Protein AF-A0A1J3JT01-F1 (afdb_monomer_lite)

Sequence (92 aa):
TSYPIDLNLFFSLKSLFFLDLSGNKISTASLSSDSYIPLTVELLFLKQCGIKEFPNILKSLQNLYAIDMSINEITGKIPEWLWSLPRLNSVV

InterPro domains:
  IPR001611 Leucine-rich repeat [PF00560] (15-30)
  IPR001611 Leucine-rich repeat [PF00560] (63-85)
  IPR032675 Leucine-rich repeat domain superfamily [G3DSA:3.80.10.10] (2-92)
  IPR046956 Receptor-like protein 23-like [PTHR48061] (8-85)

Structure (mmCIF, N/CA/C/O backbone):
data_AF-A0A1J3JT01-F1
#
_entry.id   AF-A0A1J3JT01-F1
#
loop_
_atom_site.group_PDB
_atom_site.id
_atom_site.type_symbol
_atom_site.label_atom_id
_atom_site.label_alt_id
_atom_site.label_comp_id
_atom_site.label_asym_id
_atom_site.label_entity_id
_atom_site.label_seq_id
_atom_site.pdbx_PDB_ins_code
_atom_site.Cartn_x
_atom_site.Cartn_y
_atom_site.Cartn_z
_atom_site.occupancy
_atom_site.B_iso_or_equiv
_atom_site.auth_seq_id
_atom_site.auth_comp_id
_atom_site.auth_asym_id
_atom_site.auth_atom_id
_atom_site.pdbx_PDB_model_num
ATOM 1 N N . THR A 1 1 ? -10.369 20.871 7.981 1.00 48.69 1 THR A N 1
ATOM 2 C CA . THR A 1 1 ? -9.072 20.357 8.469 1.00 48.69 1 THR A CA 1
ATOM 3 C C . THR A 1 1 ? -9.288 18.955 9.012 1.00 48.69 1 THR A C 1
ATOM 5 O O . THR A 1 1 ? -9.588 18.800 10.185 1.00 48.69 1 THR A O 1
ATOM 8 N N . SER A 1 2 ? -9.249 17.931 8.156 1.00 70.75 2 SER A N 1
ATOM 9 C CA . SER A 1 2 ? -9.334 16.537 8.610 1.00 70.75 2 SER A CA 1
ATOM 10 C C . SER A 1 2 ? -7.949 16.035 9.017 1.00 70.75 2 SER A C 1
ATOM 12 O O . SER A 1 2 ? -6.950 16.349 8.361 1.00 70.75 2 SER A O 1
ATOM 14 N N . TYR A 1 3 ? -7.891 15.300 10.127 1.00 86.62 3 TYR A N 1
ATOM 15 C CA . TYR A 1 3 ? -6.688 14.593 10.556 1.00 86.62 3 TYR A CA 1
ATOM 16 C C . TYR A 1 3 ? -6.340 13.494 9.539 1.00 86.62 3 TYR A C 1
ATOM 18 O O . TYR A 1 3 ? -7.263 12.881 8.996 1.00 86.62 3 TYR A O 1
ATOM 26 N N . PRO A 1 4 ? -5.047 13.240 9.259 1.00 93.12 4 PRO A N 1
ATOM 27 C CA . PRO A 1 4 ? -4.649 12.122 8.414 1.00 93.12 4 PRO A CA 1
ATOM 28 C C . PRO A 1 4 ? -5.119 10.784 8.997 1.00 93.12 4 PRO A C 1
ATOM 30 O O . PRO A 1 4 ? -4.989 10.553 10.198 1.00 93.12 4 PRO A O 1
ATOM 33 N N . ILE A 1 5 ? -5.645 9.907 8.146 1.00 93.69 5 ILE A N 1
ATOM 34 C CA . ILE A 1 5 ? -6.096 8.565 8.518 1.00 93.69 5 ILE A CA 1
ATOM 35 C C . ILE A 1 5 ? -4.879 7.661 8.714 1.00 93.69 5 ILE A C 1
ATOM 37 O O . ILE A 1 5 ? -4.010 7.592 7.841 1.00 93.69 5 ILE A O 1
ATOM 41 N N . ASP A 1 6 ? -4.840 6.949 9.840 1.00 93.38 6 ASP A N 1
ATOM 42 C CA . ASP A 1 6 ? -3.899 5.853 10.064 1.00 93.38 6 ASP A CA 1
ATOM 43 C C . ASP A 1 6 ? -4.516 4.526 9.593 1.00 93.38 6 ASP A C 1
ATOM 45 O O . ASP A 1 6 ? -5.574 4.123 10.078 1.00 93.38 6 ASP A O 1
ATOM 49 N N . LEU A 1 7 ? -3.862 3.828 8.660 1.00 92.44 7 LEU A N 1
ATOM 50 C CA . LEU A 1 7 ? -4.338 2.533 8.156 1.00 92.44 7 LEU A CA 1
ATOM 51 C C . LEU A 1 7 ? -4.387 1.441 9.237 1.00 92.44 7 LEU A C 1
ATOM 53 O O . LEU A 1 7 ? -5.194 0.515 9.119 1.00 92.44 7 LEU A O 1
ATOM 57 N N . ASN A 1 8 ? -3.623 1.585 10.328 1.00 92.06 8 ASN A N 1
ATOM 58 C CA . ASN A 1 8 ? -3.662 0.652 11.459 1.00 92.06 8 ASN A CA 1
ATOM 59 C C . ASN A 1 8 ? -5.062 0.552 12.093 1.00 92.06 8 ASN A C 1
ATOM 61 O O . ASN A 1 8 ? -5.391 -0.472 12.696 1.00 92.06 8 ASN A O 1
ATOM 65 N N . LEU A 1 9 ? -5.911 1.575 11.922 1.00 93.31 9 LEU A N 1
ATOM 66 C CA . LEU A 1 9 ? -7.306 1.573 12.380 1.00 93.31 9 LEU A CA 1
ATOM 67 C C . LEU A 1 9 ? -8.111 0.397 11.815 1.00 93.31 9 LEU A C 1
ATOM 69 O O . LEU A 1 9 ? -9.058 -0.068 12.447 1.00 93.31 9 LEU A O 1
ATOM 73 N N . PHE A 1 10 ? -7.729 -0.105 10.641 1.00 93.50 10 PHE A N 1
ATOM 74 C CA . PHE A 1 10 ? -8.434 -1.187 9.967 1.00 93.50 10 PHE A CA 1
ATOM 75 C C . PHE A 1 10 ? -7.890 -2.575 10.321 1.00 93.50 10 PHE A C 1
ATOM 77 O O . PHE A 1 10 ? -8.502 -3.569 9.945 1.00 93.50 10 PHE A O 1
ATOM 84 N N . PHE A 1 11 ? -6.784 -2.691 11.066 1.00 90.31 11 PHE A N 1
ATOM 85 C CA . PHE A 1 11 ? -6.083 -3.963 11.303 1.00 90.31 11 PHE A CA 1
ATOM 86 C C . PHE A 1 11 ? -6.952 -5.074 11.927 1.00 90.31 11 PHE A C 1
ATOM 88 O O . PHE A 1 11 ? -6.738 -6.271 11.681 1.00 90.31 11 PHE A O 1
ATOM 95 N N . SER A 1 12 ? -7.934 -4.707 12.752 1.00 94.31 12 SER A N 1
ATOM 96 C CA . SER A 1 12 ? -8.846 -5.657 13.399 1.00 94.31 12 SER A CA 1
ATOM 97 C C . SER A 1 12 ? -9.919 -6.209 12.453 1.00 94.31 12 SER A C 1
ATOM 99 O O . SER A 1 12 ? -10.516 -7.241 12.757 1.00 94.31 12 SER A O 1
ATOM 101 N N . LEU A 1 13 ? -10.136 -5.584 11.290 1.00 95.69 13 LEU A N 1
ATOM 102 C CA . LEU A 1 13 ? -11.169 -5.958 10.326 1.00 95.69 13 LEU A CA 1
ATOM 103 C C . LEU A 1 13 ? -10.715 -7.152 9.477 1.00 95.69 13 LEU A C 1
ATOM 105 O O . LEU A 1 13 ? -10.317 -7.018 8.324 1.00 95.69 13 LEU A O 1
ATOM 109 N N . LYS A 1 14 ? -10.772 -8.355 10.056 1.00 93.06 14 LYS A N 1
ATOM 110 C CA . LYS A 1 14 ? -10.246 -9.580 9.426 1.00 93.06 14 LYS A CA 1
ATOM 111 C C . LYS A 1 14 ? -10.952 -9.978 8.124 1.00 93.06 14 LYS A C 1
ATOM 113 O O . LYS A 1 14 ? -10.349 -10.675 7.319 1.00 93.06 14 LYS A O 1
ATOM 118 N N . SER A 1 15 ? -12.165 -9.485 7.883 1.00 96.56 15 SER A N 1
ATOM 119 C CA . SER A 1 15 ? -12.932 -9.734 6.652 1.00 96.56 15 SER A CA 1
ATOM 120 C C . SER A 1 15 ? -12.932 -8.551 5.675 1.00 96.56 15 SER A C 1
ATOM 122 O O . SER A 1 15 ? -13.727 -8.535 4.737 1.00 96.56 15 SER A O 1
ATOM 124 N N . LEU A 1 16 ? -12.093 -7.533 5.901 1.00 97.44 16 LEU A N 1
ATOM 125 C CA . LEU A 1 16 ? -12.017 -6.367 5.024 1.00 97.44 16 LEU A CA 1
ATOM 126 C C . LEU A 1 16 ? -11.351 -6.741 3.697 1.00 97.44 16 LEU A C 1
ATOM 128 O O . LEU A 1 16 ? -10.142 -6.938 3.651 1.00 97.44 16 LEU A O 1
ATOM 132 N N . PHE A 1 17 ? -12.141 -6.805 2.627 1.00 97.56 17 PHE A N 1
ATOM 133 C CA . PHE A 1 17 ? -11.645 -7.091 1.276 1.00 97.56 17 PHE A CA 1
ATOM 134 C C . PHE A 1 17 ? -11.665 -5.862 0.350 1.00 97.56 17 PHE A C 1
ATOM 136 O O . PHE A 1 17 ? -10.883 -5.792 -0.595 1.00 97.56 17 PHE A O 1
ATOM 143 N N . PHE A 1 18 ? -12.526 -4.879 0.631 1.00 98.38 18 PHE A N 1
ATOM 144 C CA . PHE A 1 18 ? -12.648 -3.622 -0.108 1.00 98.38 18 PHE A CA 1
ATOM 145 C C . PHE A 1 18 ? -12.454 -2.447 0.848 1.00 98.38 18 PHE A C 1
ATOM 147 O O . PHE A 1 18 ? -13.150 -2.357 1.862 1.00 98.38 18 PHE A O 1
ATOM 154 N N . LEU A 1 19 ? -11.523 -1.551 0.522 1.00 97.69 19 LEU A N 1
ATOM 155 C CA . LEU A 1 19 ? -11.263 -0.331 1.275 1.00 97.69 19 LEU A CA 1
ATOM 156 C C . LEU A 1 19 ? -11.112 0.855 0.319 1.00 97.69 19 LEU A C 1
ATOM 158 O O . LEU A 1 19 ? -10.150 0.932 -0.443 1.00 97.69 19 LEU A O 1
ATOM 162 N N . ASP A 1 20 ? -12.045 1.799 0.408 1.00 98.06 20 ASP A N 1
ATOM 163 C CA . ASP A 1 20 ? -11.992 3.068 -0.315 1.00 98.06 20 ASP A CA 1
ATOM 164 C C . ASP A 1 20 ? -11.750 4.217 0.667 1.00 98.06 20 ASP A C 1
ATOM 166 O O . ASP A 1 20 ? -12.548 4.467 1.572 1.00 98.06 20 ASP A O 1
ATOM 170 N N . LEU A 1 21 ? -10.614 4.892 0.500 1.00 96.81 21 LEU A N 1
ATOM 171 C CA . LEU A 1 21 ? -10.195 6.058 1.275 1.00 96.81 21 LEU A CA 1
ATOM 172 C C . LEU A 1 21 ? -10.089 7.309 0.402 1.00 96.81 21 LEU A C 1
ATOM 174 O O . LEU A 1 21 ? -9.528 8.316 0.845 1.00 96.81 21 LEU A O 1
ATOM 178 N N . SER A 1 22 ? -10.638 7.272 -0.810 1.00 97.69 22 SER A N 1
ATOM 179 C CA . SER A 1 22 ? -10.495 8.339 -1.791 1.00 97.69 22 SER A CA 1
ATOM 180 C C . SER A 1 22 ? -10.925 9.699 -1.231 1.00 97.69 22 SER A C 1
ATOM 182 O O . SER A 1 22 ? -11.942 9.827 -0.550 1.00 97.69 22 SER A O 1
ATOM 184 N N . GLY A 1 23 ? -10.129 10.734 -1.499 1.00 96.88 23 GLY A N 1
ATOM 185 C CA . GLY A 1 23 ? -10.356 12.097 -1.010 1.00 96.88 23 GLY A CA 1
ATOM 186 C C . GLY A 1 23 ? -9.947 12.346 0.448 1.00 96.88 23 GLY A C 1
ATOM 187 O O . GLY A 1 23 ? -10.122 13.463 0.940 1.00 96.88 23 GLY A O 1
ATOM 188 N N . ASN A 1 24 ? -9.386 11.354 1.150 1.00 95.88 24 ASN A N 1
ATOM 189 C CA . ASN A 1 24 ? -8.887 11.521 2.517 1.00 95.88 24 ASN A CA 1
ATOM 190 C C . ASN A 1 24 ? -7.371 11.671 2.564 1.00 95.88 24 ASN A C 1
ATOM 192 O O . ASN A 1 24 ? -6.646 10.998 1.843 1.00 95.88 24 ASN A O 1
ATOM 196 N N . LYS A 1 25 ? -6.867 12.483 3.496 1.00 94.50 25 LYS A N 1
ATOM 197 C CA . LYS A 1 25 ? -5.429 12.518 3.789 1.00 94.50 25 LYS A CA 1
ATOM 198 C C . LYS A 1 25 ? -5.027 11.244 4.519 1.00 94.50 25 LYS A C 1
ATOM 200 O O . LYS A 1 25 ? -5.648 10.911 5.524 1.00 94.50 25 LYS A O 1
ATOM 205 N N . ILE A 1 26 ? -3.969 10.583 4.063 1.00 93.31 26 ILE A N 1
ATOM 206 C CA . ILE A 1 26 ? -3.413 9.394 4.722 1.00 93.31 26 ILE A CA 1
ATOM 207 C C . ILE A 1 26 ? -2.128 9.765 5.457 1.00 93.31 26 ILE A C 1
ATOM 209 O O . ILE A 1 26 ? -1.338 10.584 4.986 1.00 93.31 26 ILE A O 1
ATOM 213 N N . SER A 1 27 ? -1.939 9.194 6.645 1.00 92.94 27 SER A N 1
ATOM 214 C CA . SER A 1 27 ? -0.709 9.349 7.416 1.00 92.94 27 SER A CA 1
ATOM 215 C C . SER A 1 27 ? 0.473 8.751 6.652 1.00 92.94 27 SER A C 1
ATOM 217 O O . SER A 1 27 ? 0.423 7.603 6.214 1.00 92.94 27 SER A O 1
ATOM 219 N N . THR A 1 28 ? 1.570 9.498 6.526 1.00 89.88 28 THR A N 1
ATOM 220 C CA . THR A 1 28 ? 2.787 9.015 5.852 1.00 89.88 28 THR A CA 1
ATOM 221 C C . THR A 1 28 ? 3.383 7.788 6.541 1.00 89.88 28 THR A C 1
ATOM 223 O O . THR A 1 28 ? 3.905 6.904 5.865 1.00 89.88 28 THR A O 1
ATOM 226 N N . ALA A 1 29 ? 3.235 7.680 7.866 1.00 90.81 29 ALA A N 1
ATOM 227 C CA . ALA A 1 29 ? 3.651 6.504 8.629 1.00 90.81 29 ALA A CA 1
ATOM 228 C C . ALA A 1 29 ? 2.923 5.230 8.164 1.00 90.81 29 ALA A C 1
ATOM 230 O O . ALA A 1 29 ? 3.519 4.153 8.139 1.00 90.81 29 ALA A O 1
ATOM 231 N N . SER A 1 30 ? 1.669 5.360 7.716 1.00 92.31 30 SER A N 1
ATOM 232 C CA . SER A 1 30 ? 0.871 4.232 7.236 1.00 92.31 30 SER A CA 1
ATOM 233 C C . SER A 1 30 ? 1.267 3.734 5.841 1.00 92.31 30 SER A C 1
ATOM 235 O O . SER A 1 30 ? 0.834 2.667 5.420 1.00 92.31 30 SER A O 1
ATOM 237 N N . LEU A 1 31 ? 2.093 4.488 5.110 1.00 90.75 31 LEU A N 1
ATOM 238 C CA . LEU A 1 31 ? 2.587 4.108 3.781 1.00 90.75 31 LEU A CA 1
ATOM 239 C C . LEU A 1 31 ? 3.903 3.312 3.848 1.00 90.75 31 LEU A C 1
ATOM 241 O O . LEU A 1 31 ? 4.373 2.800 2.829 1.00 90.75 31 LEU A O 1
ATOM 245 N N . SER A 1 32 ? 4.504 3.213 5.037 1.00 90.75 32 SER A N 1
ATOM 246 C CA . SER A 1 32 ? 5.741 2.469 5.282 1.00 90.75 32 SER A CA 1
ATOM 247 C C . SER A 1 32 ? 5.508 0.952 5.311 1.00 90.75 32 SER A C 1
ATOM 249 O O . SER A 1 32 ? 4.383 0.486 5.481 1.00 90.75 32 SER A O 1
ATOM 251 N N . SER A 1 33 ? 6.577 0.165 5.165 1.00 84.56 33 SER A N 1
ATOM 252 C CA . SER A 1 33 ? 6.516 -1.302 5.279 1.00 84.56 33 SER A CA 1
ATOM 253 C C . SER A 1 33 ? 6.170 -1.803 6.683 1.00 84.56 33 SER A C 1
ATOM 255 O O . SER A 1 33 ? 5.786 -2.960 6.821 1.00 84.56 33 SER A O 1
ATOM 257 N N . ASP A 1 34 ? 6.310 -0.948 7.697 1.00 83.25 34 ASP A N 1
ATOM 258 C CA . ASP A 1 34 ? 6.131 -1.300 9.109 1.00 83.25 34 ASP A CA 1
ATOM 259 C C . ASP A 1 34 ? 4.693 -1.039 9.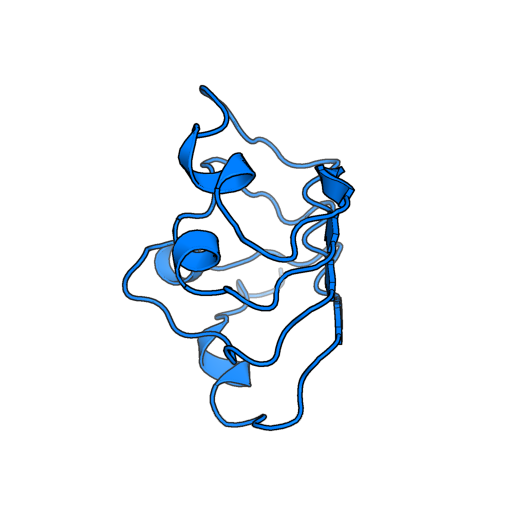592 1.00 83.25 34 ASP A C 1
ATOM 261 O O . ASP A 1 34 ? 4.357 -1.308 10.747 1.00 83.25 34 ASP A O 1
ATOM 265 N N . SER A 1 35 ? 3.838 -0.492 8.720 1.00 86.31 35 SER A N 1
ATOM 266 C CA . SER A 1 35 ? 2.416 -0.296 8.996 1.00 86.31 35 SER A CA 1
ATOM 267 C C . SER A 1 35 ? 1.616 -1.582 8.787 1.00 86.31 35 SER A C 1
ATOM 269 O O . SER A 1 35 ? 2.093 -2.556 8.205 1.00 86.31 35 SER A O 1
ATOM 271 N N . TYR A 1 36 ? 0.371 -1.582 9.260 1.00 87.44 36 TYR A N 1
ATOM 272 C CA . TYR A 1 36 ? -0.540 -2.701 9.138 1.00 87.44 36 TYR A CA 1
ATOM 273 C C . TYR A 1 36 ? -1.848 -2.273 8.478 1.00 87.44 36 TYR A C 1
ATOM 275 O O . TYR A 1 36 ? -2.519 -1.335 8.897 1.00 87.44 36 TYR A O 1
ATOM 283 N N . ILE A 1 37 ? -2.251 -3.048 7.481 1.00 91.00 37 ILE A N 1
ATOM 284 C CA . ILE A 1 37 ? -3.589 -3.062 6.891 1.00 91.00 37 ILE A CA 1
ATOM 285 C C . ILE A 1 37 ? -3.981 -4.540 6.715 1.00 91.00 37 ILE A C 1
ATOM 287 O O . ILE A 1 37 ? -3.086 -5.379 6.563 1.00 91.00 37 ILE A O 1
ATOM 291 N N . PRO A 1 38 ? -5.267 -4.926 6.823 1.00 93.94 38 PRO A N 1
ATOM 292 C CA . PRO A 1 38 ? -5.649 -6.329 6.695 1.00 93.94 38 PRO A CA 1
ATOM 293 C C . PRO A 1 38 ? -5.129 -6.956 5.397 1.00 93.94 38 PRO A C 1
ATOM 295 O O . PRO A 1 38 ? -5.391 -6.460 4.307 1.00 93.94 38 PRO A O 1
ATOM 298 N N . LEU A 1 39 ? -4.430 -8.090 5.512 1.00 93.69 39 LEU A N 1
ATOM 299 C CA . LEU A 1 39 ? -3.886 -8.831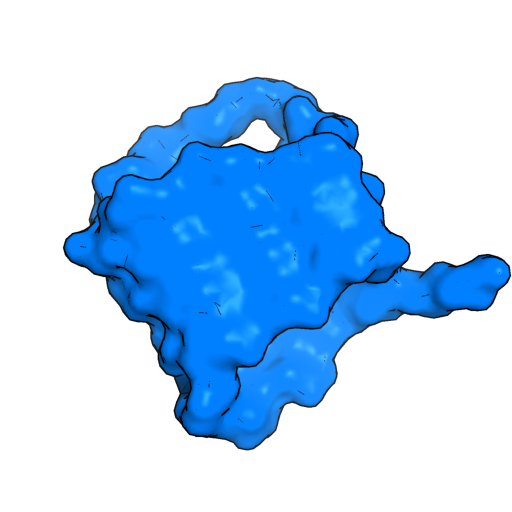 4.360 1.00 93.69 39 LEU A CA 1
ATOM 300 C C . LEU A 1 39 ? -4.979 -9.450 3.467 1.00 93.69 39 LEU A C 1
ATOM 302 O O . LEU A 1 39 ? -4.685 -10.046 2.431 1.00 93.69 39 LEU A O 1
ATOM 306 N N . THR A 1 40 ? -6.236 -9.348 3.896 1.00 96.69 40 THR A N 1
ATOM 307 C CA . THR A 1 40 ? -7.435 -9.749 3.160 1.00 96.69 40 THR A CA 1
ATOM 308 C C . THR A 1 40 ? -7.910 -8.694 2.164 1.00 96.69 40 THR A C 1
ATOM 310 O O . THR A 1 40 ? -8.776 -9.007 1.353 1.00 96.69 40 THR A O 1
ATOM 313 N N . VAL A 1 41 ? -7.340 -7.482 2.177 1.00 97.62 41 VAL A N 1
ATOM 314 C CA . VAL A 1 41 ? -7.687 -6.424 1.219 1.00 97.62 41 VAL A CA 1
ATOM 315 C C . VAL A 1 41 ? -7.305 -6.846 -0.200 1.00 97.62 41 VAL A C 1
ATOM 317 O O . VAL A 1 41 ? -6.146 -7.143 -0.488 1.00 97.62 41 VAL A O 1
ATOM 320 N N . GLU A 1 42 ? -8.295 -6.820 -1.090 1.00 98.50 42 GLU A N 1
ATOM 321 C CA . GLU A 1 42 ? -8.153 -7.099 -2.520 1.00 98.50 42 GLU A CA 1
ATOM 322 C C . GLU A 1 42 ? -8.333 -5.833 -3.363 1.00 98.50 42 GLU A C 1
ATOM 324 O O . GLU A 1 42 ? -7.718 -5.688 -4.416 1.00 98.50 42 GLU A O 1
ATOM 329 N N . LEU A 1 43 ? -9.160 -4.897 -2.903 1.00 98.62 43 LEU A N 1
ATOM 330 C CA . LEU A 1 43 ? -9.482 -3.663 -3.611 1.00 98.62 43 LEU A CA 1
ATOM 331 C C . LEU A 1 43 ? -9.151 -2.479 -2.703 1.00 98.62 43 LEU A C 1
ATOM 333 O O . LEU A 1 43 ? -9.770 -2.322 -1.648 1.00 98.62 43 LEU A O 1
ATOM 337 N N . LEU A 1 44 ? -8.166 -1.672 -3.099 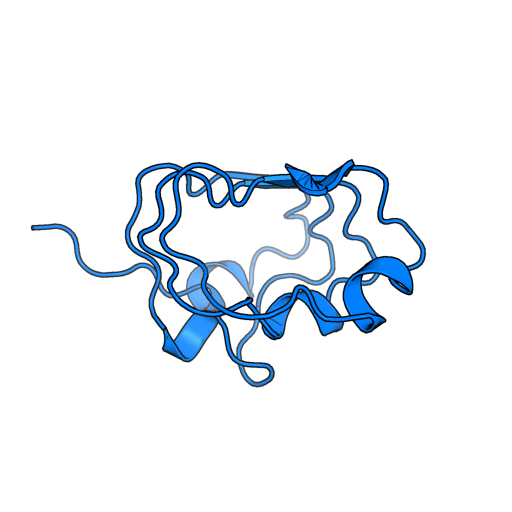1.00 98.00 44 LEU A N 1
ATOM 338 C CA . LEU A 1 44 ? -7.678 -0.543 -2.309 1.00 98.00 44 LEU A CA 1
ATOM 339 C C . LEU A 1 44 ? -7.697 0.748 -3.128 1.00 98.00 44 LEU A C 1
ATOM 341 O O . LEU A 1 44 ? -6.891 0.917 -4.040 1.00 98.00 44 LEU A O 1
ATOM 345 N N . PHE A 1 45 ? -8.584 1.680 -2.789 1.00 98.38 45 PHE A N 1
ATOM 346 C CA . PHE A 1 45 ? -8.686 2.965 -3.484 1.00 98.38 45 PHE A CA 1
ATOM 347 C C . PHE A 1 45 ? -8.154 4.093 -2.602 1.00 98.38 45 PHE A C 1
ATOM 349 O O . PHE A 1 45 ? -8.681 4.384 -1.529 1.00 98.38 45 PHE A O 1
ATOM 356 N N . LEU A 1 46 ? -7.074 4.711 -3.070 1.00 97.06 46 LEU A N 1
ATOM 357 C CA . LEU A 1 46 ? -6.321 5.792 -2.438 1.00 97.06 46 LEU A CA 1
ATOM 358 C C . LEU A 1 46 ? -6.302 7.042 -3.331 1.00 97.06 46 LEU A C 1
ATOM 360 O O . LEU A 1 46 ? -5.336 7.811 -3.325 1.00 97.06 46 LEU A O 1
ATOM 364 N N . LYS A 1 47 ? -7.338 7.234 -4.149 1.00 97.81 47 LYS A N 1
ATOM 365 C CA . LYS A 1 47 ? -7.419 8.350 -5.088 1.00 97.81 47 LYS A CA 1
ATOM 366 C C . LYS A 1 47 ? -7.474 9.680 -4.342 1.00 97.81 47 LYS A C 1
ATOM 368 O O . LYS A 1 47 ? -8.251 9.836 -3.405 1.00 97.81 47 LYS A O 1
ATOM 373 N N . GLN A 1 48 ? -6.716 10.680 -4.789 1.00 97.19 48 GLN A N 1
ATOM 374 C CA . GLN A 1 48 ? -6.748 12.022 -4.187 1.00 97.19 48 GLN A CA 1
ATOM 375 C C . GLN A 1 48 ? -6.445 12.019 -2.671 1.00 97.19 48 GLN A C 1
ATOM 377 O O . GLN A 1 48 ? -7.081 12.729 -1.891 1.00 97.19 48 GLN A O 1
ATOM 382 N N . CYS A 1 49 ? -5.460 11.223 -2.245 1.00 96.25 49 CYS A N 1
ATOM 383 C CA . CYS A 1 49 ? -5.075 11.080 -0.838 1.00 96.25 49 CYS A CA 1
ATOM 384 C C . CYS A 1 49 ? -3.879 11.947 -0.402 1.00 96.25 49 CYS A C 1
ATOM 386 O O . CYS A 1 49 ? -3.484 11.924 0.767 1.00 96.25 49 CYS A O 1
ATOM 388 N N . GLY A 1 50 ? -3.299 12.727 -1.320 1.00 93.81 50 GLY A N 1
ATOM 389 C CA . GLY A 1 50 ? -2.111 13.549 -1.059 1.00 93.81 50 GLY A CA 1
ATOM 390 C C . GLY A 1 50 ? -0.835 12.724 -0.854 1.00 93.81 50 GLY A C 1
ATOM 391 O O . GLY A 1 50 ? 0.082 13.164 -0.161 1.00 93.81 50 GLY A O 1
ATOM 392 N N . ILE A 1 51 ? -0.788 11.515 -1.418 1.00 94.25 51 ILE A N 1
ATOM 393 C CA . ILE A 1 51 ? 0.358 10.606 -1.338 1.00 94.25 51 ILE A CA 1
ATOM 394 C C . ILE A 1 51 ? 1.485 11.144 -2.225 1.00 94.25 51 ILE A C 1
ATOM 396 O O . ILE A 1 51 ? 1.252 11.455 -3.391 1.00 94.25 51 ILE A O 1
ATOM 400 N N . LYS A 1 52 ? 2.701 11.249 -1.677 1.00 93.50 52 LYS A N 1
ATOM 401 C CA . LYS A 1 52 ? 3.881 11.804 -2.375 1.00 93.50 52 LYS A CA 1
ATOM 402 C C . LYS A 1 52 ? 4.930 10.767 -2.762 1.00 93.50 52 LYS A C 1
ATOM 404 O O . LYS A 1 52 ? 5.693 10.964 -3.705 1.00 93.50 52 LYS A O 1
ATOM 409 N N . GLU A 1 53 ? 4.951 9.659 -2.033 1.00 92.50 53 GLU A N 1
ATOM 410 C CA . GLU A 1 53 ? 5.881 8.552 -2.219 1.00 92.50 53 GLU A CA 1
ATOM 411 C C . GLU A 1 53 ? 5.101 7.262 -2.434 1.00 92.50 53 GLU A C 1
ATOM 413 O O . GLU A 1 53 ? 3.991 7.101 -1.924 1.00 92.50 53 GLU A O 1
ATOM 418 N N . PHE A 1 54 ? 5.687 6.338 -3.190 1.00 93.69 54 PHE A N 1
ATOM 419 C CA . PHE A 1 54 ? 5.043 5.065 -3.472 1.00 93.69 54 PHE A CA 1
ATOM 420 C C . PHE A 1 54 ? 4.832 4.257 -2.170 1.00 93.69 54 PHE A C 1
ATOM 422 O O . PHE A 1 54 ? 5.803 4.033 -1.440 1.00 93.69 54 PHE A O 1
ATOM 429 N N . PRO A 1 55 ? 3.605 3.789 -1.864 1.00 93.62 55 PRO A N 1
ATOM 430 C CA . PRO A 1 55 ? 3.323 3.105 -0.607 1.00 93.62 55 PRO A CA 1
ATOM 431 C C . PRO A 1 55 ? 3.970 1.718 -0.554 1.00 93.62 55 PRO A C 1
ATOM 433 O O . PRO A 1 55 ? 3.551 0.781 -1.231 1.00 93.62 55 PRO A O 1
ATOM 436 N N . ASN A 1 56 ? 4.976 1.560 0.305 1.00 94.00 56 ASN A N 1
ATOM 437 C CA . ASN A 1 56 ? 5.667 0.285 0.509 1.00 94.00 56 ASN A CA 1
ATOM 438 C C . ASN A 1 56 ? 4.827 -0.735 1.286 1.00 94.00 56 ASN A C 1
ATOM 440 O O . ASN A 1 56 ? 5.106 -1.930 1.194 1.00 94.00 56 ASN A O 1
ATOM 444 N N . ILE A 1 57 ? 3.783 -0.290 1.993 1.00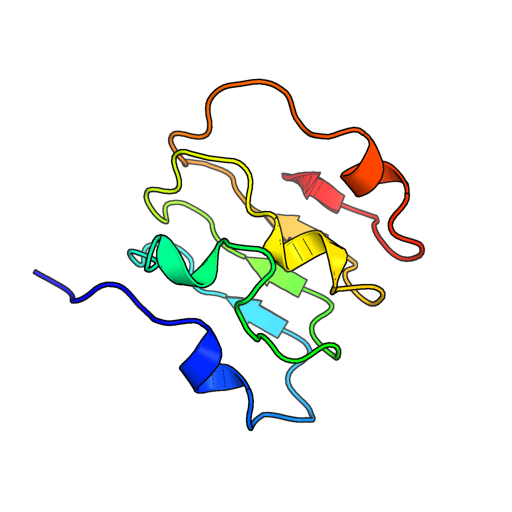 93.88 57 ILE A N 1
ATOM 445 C CA . ILE A 1 57 ? 2.824 -1.172 2.672 1.00 93.88 57 ILE A CA 1
ATOM 446 C C . ILE A 1 57 ? 2.201 -2.212 1.723 1.00 93.88 57 ILE A C 1
ATOM 448 O O . ILE A 1 57 ? 1.934 -3.346 2.127 1.00 93.88 57 ILE A O 1
ATOM 452 N N . LEU A 1 58 ? 2.057 -1.874 0.433 1.00 95.44 58 LEU A N 1
ATOM 453 C CA . LEU A 1 58 ? 1.475 -2.758 -0.584 1.00 95.44 58 LEU A CA 1
ATOM 454 C C . LEU A 1 58 ? 2.272 -4.052 -0.792 1.00 95.44 58 LEU A C 1
ATOM 456 O O . LEU A 1 58 ? 1.698 -5.042 -1.231 1.00 95.44 58 LEU A O 1
ATOM 460 N N . LYS A 1 59 ? 3.565 -4.089 -0.431 1.00 94.56 59 LYS A N 1
ATOM 461 C CA . LYS A 1 59 ? 4.391 -5.312 -0.495 1.00 94.56 59 LYS A CA 1
ATOM 462 C C . LYS A 1 59 ? 3.790 -6.473 0.297 1.00 94.56 59 LYS A C 1
ATOM 464 O O . LYS A 1 59 ? 3.985 -7.634 -0.053 1.00 94.56 59 LYS A O 1
ATOM 469 N N . SER A 1 60 ? 3.086 -6.160 1.383 1.00 92.75 60 SER A N 1
ATOM 470 C CA . SER A 1 60 ? 2.465 -7.163 2.249 1.00 92.75 60 SER A CA 1
ATOM 471 C C . SER A 1 60 ? 1.154 -7.716 1.674 1.00 92.75 60 SER A C 1
ATOM 473 O O . SER A 1 60 ? 0.743 -8.817 2.036 1.00 92.75 60 SER A O 1
ATOM 475 N N . LEU A 1 61 ? 0.516 -7.003 0.739 1.00 95.06 61 LEU A N 1
ATOM 476 C CA . LEU A 1 61 ? -0.826 -7.306 0.244 1.00 95.06 61 LEU A CA 1
ATOM 477 C C . LEU A 1 61 ? -0.803 -8.301 -0.914 1.00 95.06 61 LEU A C 1
ATOM 479 O O . LEU A 1 61 ? -1.098 -7.981 -2.059 1.00 95.06 61 LEU A O 1
ATOM 483 N N . GLN A 1 62 ? -0.498 -9.553 -0.586 1.00 95.62 62 GLN A N 1
ATOM 484 C CA . GLN A 1 62 ? -0.463 -10.661 -1.547 1.00 95.62 62 GLN A CA 1
ATOM 485 C C . GLN A 1 62 ? -1.828 -10.936 -2.207 1.00 95.62 62 GLN A C 1
ATOM 487 O O . GLN A 1 62 ? -1.882 -11.514 -3.290 1.00 95.62 62 GLN A O 1
ATOM 492 N N . ASN A 1 63 ? -2.930 -10.507 -1.578 1.00 97.31 63 ASN A N 1
ATOM 493 C CA . ASN A 1 63 ? -4.280 -10.621 -2.134 1.00 97.31 63 ASN A CA 1
ATOM 494 C C . ASN A 1 63 ? -4.737 -9.408 -2.948 1.00 97.31 63 ASN A C 1
ATOM 496 O O . ASN A 1 63 ? -5.835 -9.445 -3.499 1.00 97.31 63 ASN A O 1
ATOM 500 N N . LEU A 1 64 ? -3.916 -8.357 -3.043 1.00 98.25 64 LEU A N 1
ATOM 501 C CA . LEU A 1 64 ? -4.283 -7.138 -3.747 1.00 98.25 64 LEU A CA 1
ATOM 502 C C . LEU A 1 64 ? -4.549 -7.441 -5.223 1.00 98.25 64 LEU A C 1
ATOM 504 O O . LEU A 1 64 ? -3.668 -7.901 -5.944 1.00 98.25 64 LEU A O 1
ATOM 508 N N . TYR A 1 65 ? -5.774 -7.167 -5.652 1.00 98.62 65 TYR A N 1
ATOM 509 C CA . TYR A 1 65 ? -6.260 -7.357 -7.010 1.00 98.62 65 TYR A CA 1
ATOM 510 C C . TYR A 1 65 ? -6.285 -6.039 -7.783 1.00 98.62 65 TYR A C 1
ATOM 512 O O . TYR A 1 65 ? -5.836 -5.981 -8.929 1.00 98.62 65 TYR A O 1
ATOM 520 N N . ALA A 1 66 ? -6.770 -4.965 -7.158 1.00 98.56 66 ALA A N 1
ATOM 521 C CA . ALA A 1 66 ? -6.799 -3.646 -7.773 1.00 98.56 66 ALA A CA 1
ATOM 522 C C . ALA A 1 66 ? -6.385 -2.550 -6.796 1.00 98.56 66 ALA A C 1
ATOM 524 O O . ALA A 1 66 ? -6.783 -2.549 -5.628 1.00 98.56 66 ALA A O 1
ATOM 525 N N . ILE A 1 67 ? -5.634 -1.586 -7.320 1.00 98.00 67 ILE A N 1
ATOM 526 C CA . ILE A 1 67 ? -5.281 -0.363 -6.617 1.00 98.00 67 ILE A CA 1
ATOM 527 C C . ILE A 1 67 ? -5.520 0.864 -7.495 1.00 98.00 67 ILE A C 1
ATOM 529 O O . ILE A 1 67 ? -5.149 0.877 -8.666 1.00 98.00 67 ILE A O 1
ATOM 533 N N . ASP A 1 68 ? -6.124 1.892 -6.905 1.00 98.06 68 ASP A N 1
ATOM 534 C CA . ASP A 1 68 ? -6.242 3.225 -7.499 1.00 98.06 68 ASP A CA 1
ATOM 535 C C . ASP A 1 68 ? -5.451 4.208 -6.631 1.00 98.06 68 ASP A C 1
ATOM 537 O O . ASP A 1 68 ? -5.790 4.440 -5.472 1.00 98.06 68 ASP A O 1
ATOM 541 N N . MET A 1 69 ? -4.369 4.758 -7.171 1.00 96.50 69 MET A N 1
ATOM 542 C CA . MET A 1 69 ? -3.576 5.836 -6.577 1.00 96.50 69 MET A CA 1
ATOM 543 C C . MET A 1 69 ? -3.615 7.092 -7.454 1.00 96.50 69 MET A C 1
ATOM 545 O O . MET A 1 69 ? -2.755 7.970 -7.320 1.00 96.50 69 MET A O 1
ATOM 549 N N . SER A 1 70 ? -4.613 7.219 -8.325 1.00 96.75 70 SER A N 1
ATOM 550 C CA . SER A 1 70 ? -4.766 8.365 -9.211 1.00 96.75 70 SER A CA 1
ATOM 551 C C . SER A 1 70 ? -4.982 9.671 -8.438 1.00 96.75 70 SER A C 1
ATOM 553 O O . SER A 1 70 ? -5.418 9.704 -7.284 1.00 96.75 70 SER A O 1
ATOM 555 N N . ILE A 1 71 ? -4.668 10.800 -9.081 1.00 97.12 71 ILE A N 1
ATOM 556 C CA . ILE A 1 71 ? -4.829 12.145 -8.494 1.00 97.12 71 ILE A CA 1
ATOM 557 C C . ILE A 1 71 ? -4.020 12.307 -7.184 1.00 97.12 71 ILE A C 1
ATOM 559 O O . ILE A 1 71 ? -4.407 13.034 -6.273 1.00 97.12 71 ILE A O 1
ATOM 563 N N . ASN A 1 72 ? -2.881 11.624 -7.070 1.00 96.50 72 ASN A N 1
ATOM 564 C CA . ASN A 1 72 ? -1.895 11.856 -6.016 1.00 96.50 72 ASN A CA 1
ATOM 565 C C . ASN A 1 72 ? -0.677 12.622 -6.550 1.00 96.50 72 ASN A C 1
ATOM 567 O O . ASN A 1 72 ? -0.556 12.894 -7.742 1.00 96.50 72 ASN A O 1
ATOM 571 N N . GLU A 1 73 ? 0.238 12.961 -5.648 1.00 94.56 73 GLU A N 1
ATOM 572 C CA . GLU A 1 73 ? 1.485 13.677 -5.928 1.00 94.56 73 GLU A CA 1
ATOM 573 C C . GLU A 1 73 ? 2.681 12.705 -5.945 1.00 94.56 73 GLU A C 1
ATOM 575 O O . GLU A 1 73 ? 3.787 13.073 -5.552 1.00 94.56 73 GLU A O 1
ATOM 580 N N . I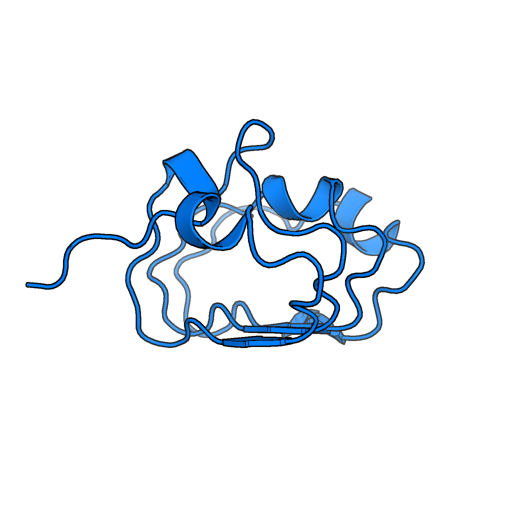LE A 1 74 ? 2.463 11.441 -6.340 1.00 93.06 74 ILE A N 1
ATOM 581 C CA . ILE A 1 74 ? 3.504 10.405 -6.310 1.00 93.06 74 ILE A CA 1
ATOM 582 C C . ILE A 1 74 ? 4.624 10.792 -7.273 1.00 93.06 74 ILE A C 1
ATOM 584 O O . ILE A 1 74 ? 4.410 10.954 -8.474 1.00 93.06 74 ILE A O 1
ATOM 588 N N . THR A 1 75 ? 5.835 10.905 -6.737 1.00 90.62 75 THR A N 1
ATOM 589 C CA . THR A 1 75 ? 7.050 11.177 -7.510 1.00 90.62 75 THR A CA 1
ATOM 590 C C . THR A 1 75 ? 8.001 9.982 -7.479 1.00 90.62 75 THR A C 1
ATOM 592 O O . THR A 1 75 ? 7.906 9.103 -6.622 1.00 90.62 75 THR A O 1
ATOM 595 N N . GLY A 1 76 ? 8.934 9.937 -8.432 1.00 88.75 76 GLY A N 1
ATOM 596 C CA . GLY A 1 76 ? 9.898 8.845 -8.555 1.00 88.75 76 GLY A CA 1
ATOM 597 C C . GLY A 1 76 ? 9.408 7.697 -9.440 1.00 88.75 76 GLY A C 1
ATOM 598 O O . GLY A 1 76 ? 8.509 7.859 -10.263 1.00 88.75 76 GLY A O 1
ATOM 599 N N . LYS A 1 77 ? 10.065 6.540 -9.324 1.00 88.62 77 LYS A N 1
ATOM 600 C CA . LYS A 1 77 ? 9.757 5.351 -10.129 1.00 88.62 77 LYS A CA 1
ATOM 601 C C . LYS A 1 77 ? 8.771 4.449 -9.397 1.00 88.62 77 LYS A C 1
ATOM 603 O O . LYS A 1 77 ? 8.927 4.214 -8.201 1.00 88.62 77 LYS A O 1
ATOM 608 N N . ILE A 1 78 ? 7.824 3.881 -10.143 1.00 91.38 78 ILE A N 1
ATOM 609 C CA . ILE A 1 78 ? 7.012 2.764 -9.656 1.00 91.38 78 ILE A CA 1
ATOM 610 C C . ILE A 1 78 ? 7.957 1.579 -9.395 1.00 91.38 78 ILE A C 1
ATOM 612 O O . ILE A 1 78 ? 8.705 1.202 -10.302 1.00 91.38 78 ILE A O 1
ATOM 616 N N . PRO A 1 79 ? 7.969 1.001 -8.185 1.00 94.12 79 PRO A N 1
ATOM 617 C CA . PRO A 1 79 ? 8.863 -0.103 -7.880 1.00 94.12 79 PRO A CA 1
ATOM 618 C C . PRO A 1 79 ? 8.511 -1.390 -8.635 1.00 94.12 79 PRO A C 1
ATOM 620 O O . PRO A 1 79 ? 7.345 -1.770 -8.713 1.00 94.12 79 PRO A O 1
ATOM 623 N N . GLU A 1 80 ? 9.525 -2.120 -9.109 1.00 95.56 80 GLU A N 1
ATOM 624 C CA . GLU A 1 80 ? 9.335 -3.365 -9.875 1.00 95.56 80 GLU A CA 1
ATOM 625 C C . GLU A 1 80 ? 8.603 -4.458 -9.090 1.00 95.56 80 GLU A C 1
ATOM 627 O O . GLU A 1 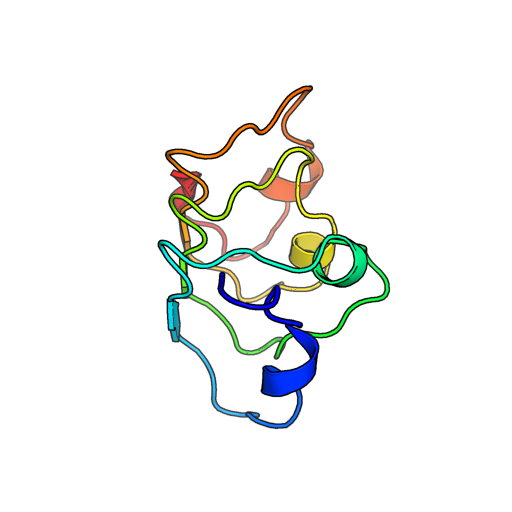80 ? 7.846 -5.236 -9.666 1.00 95.56 80 GLU A O 1
ATOM 632 N N . TRP A 1 81 ? 8.774 -4.483 -7.764 1.00 95.88 81 TRP A N 1
ATOM 633 C CA . TRP A 1 81 ? 8.106 -5.458 -6.904 1.00 95.88 81 TRP A CA 1
ATOM 634 C C . TRP A 1 81 ? 6.579 -5.353 -6.962 1.00 95.88 81 TRP A C 1
ATOM 636 O O . TRP A 1 81 ? 5.913 -6.348 -6.683 1.00 95.88 81 TRP A O 1
ATOM 646 N N . LEU A 1 82 ? 6.006 -4.204 -7.343 1.00 96.69 82 LEU A N 1
ATOM 647 C CA . LEU A 1 82 ? 4.555 -4.067 -7.494 1.00 96.69 82 LEU A CA 1
ATOM 648 C C . LEU A 1 82 ? 4.018 -5.109 -8.481 1.00 96.69 82 LEU A C 1
ATOM 650 O O . LEU A 1 82 ? 3.031 -5.781 -8.205 1.00 96.69 82 LEU A O 1
ATOM 654 N N . TRP A 1 83 ? 4.728 -5.296 -9.592 1.00 95.56 83 TRP A N 1
ATOM 655 C CA . TRP A 1 83 ? 4.359 -6.226 -10.659 1.00 95.56 83 TRP A CA 1
ATOM 656 C C . TRP A 1 83 ? 4.613 -7.694 -10.297 1.00 95.56 83 TRP A C 1
ATOM 658 O O . TRP A 1 83 ? 4.183 -8.582 -11.024 1.00 95.56 83 TRP A O 1
ATOM 668 N N . SER A 1 84 ? 5.299 -7.957 -9.179 1.00 96.94 84 SER A N 1
ATOM 669 C CA . SER A 1 84 ? 5.497 -9.310 -8.643 1.00 96.94 84 SER A CA 1
ATOM 670 C C . SER A 1 84 ? 4.380 -9.766 -7.699 1.00 96.94 84 SER A C 1
ATOM 672 O O . SER A 1 84 ? 4.393 -10.914 -7.257 1.00 96.94 84 SER A O 1
ATOM 674 N N . LEU A 1 85 ? 3.413 -8.893 -7.380 1.00 97.38 85 LEU A N 1
ATOM 675 C CA . LEU A 1 85 ? 2.267 -9.270 -6.557 1.00 97.38 85 LEU A CA 1
ATOM 676 C C . LEU A 1 85 ? 1.400 -10.303 -7.299 1.00 97.38 85 LEU A C 1
ATOM 678 O O . LEU A 1 85 ? 0.970 -10.051 -8.425 1.00 97.38 85 LEU A O 1
ATOM 682 N N . PRO A 1 86 ? 1.094 -11.455 -6.677 1.00 97.75 86 PRO A N 1
ATOM 683 C CA . PRO A 1 86 ? 0.600 -12.629 -7.396 1.00 97.75 86 PRO A CA 1
ATOM 684 C C . PRO A 1 86 ? -0.833 -12.482 -7.920 1.00 97.75 86 PRO A C 1
ATOM 686 O O . PRO A 1 86 ? -1.218 -13.195 -8.845 1.00 97.75 86 PRO A O 1
ATOM 689 N N . ARG A 1 87 ? -1.636 -11.594 -7.322 1.00 98.06 87 ARG A N 1
ATOM 690 C CA . ARG A 1 87 ? -3.043 -11.369 -7.693 1.00 98.06 87 ARG A CA 1
ATOM 691 C C . ARG A 1 87 ? -3.303 -10.011 -8.341 1.00 98.06 87 ARG A C 1
ATOM 693 O O . ARG A 1 87 ? -4.439 -9.763 -8.741 1.00 98.06 87 ARG A O 1
ATOM 700 N N . LEU A 1 88 ? -2.282 -9.160 -8.471 1.00 98.38 88 LEU A N 1
ATOM 701 C CA . LEU A 1 88 ? -2.460 -7.799 -8.963 1.00 98.38 88 LEU A CA 1
ATOM 702 C C . LEU A 1 88 ? -2.884 -7.814 -10.433 1.00 98.38 88 LEU A C 1
ATOM 704 O O . LEU A 1 88 ? -2.201 -8.373 -11.289 1.00 98.38 88 LEU A O 1
ATOM 708 N N . ASN A 1 89 ? -4.016 -7.180 -10.719 1.00 97.94 89 ASN A N 1
ATOM 709 C CA . ASN A 1 89 ? -4.617 -7.135 -12.047 1.00 97.94 89 ASN A CA 1
ATOM 710 C C . ASN A 1 89 ? -4.786 -5.705 -12.574 1.00 97.94 89 ASN A C 1
ATOM 712 O O . ASN A 1 89 ? -4.671 -5.490 -13.777 1.00 97.94 89 ASN A O 1
ATOM 716 N N . SER A 1 90 ? -5.028 -4.730 -11.692 1.00 97.38 90 SER A N 1
ATOM 717 C CA . SER A 1 90 ? -5.284 -3.341 -12.086 1.00 97.38 90 SER A CA 1
ATOM 718 C C . SER A 1 90 ? -4.539 -2.343 -11.202 1.00 97.38 90 SER A C 1
ATOM 720 O O . SER A 1 90 ? -4.613 -2.409 -9.976 1.00 97.38 90 SER A O 1
ATOM 722 N N . VAL A 1 91 ? -3.871 -1.383 -11.841 1.00 96.19 91 VAL A N 1
ATOM 723 C CA . VAL A 1 91 ? -3.215 -0.231 -11.208 1.00 96.19 91 VAL A CA 1
ATOM 724 C C . VAL A 1 91 ? -3.659 1.015 -11.966 1.00 96.19 91 VAL A C 1
ATOM 726 O O . VAL A 1 91 ? -3.495 1.066 -13.186 1.00 96.19 91 VAL A O 1
ATOM 729 N N . VAL A 1 92 ? -4.232 1.983 -11.253 1.00 92.50 92 VAL A N 1
ATOM 730 C CA . VAL A 1 92 ? -4.714 3.264 -11.800 1.00 92.50 92 VAL A CA 1
ATOM 731 C C . VAL A 1 92 ? -4.037 4.430 -11.096 1.00 92.50 92 VAL A C 1
ATOM 733 O O . VAL A 1 92 ? -3.871 4.350 -9.857 1.00 92.50 92 VAL A O 1
#

Radius of gyration: 12.12 Å; chains: 1; bounding box: 23×33×26 Å

Foldseek 3Di:
DDDADAQLVQQVVQQAQADAPALAAHDPVNLECPGDHHLNHQHEECHNHQDAEHRPVCLSNLNHAEYEHHNYNHDDDDDPVNVVRPRHDYYD

pLDDT: mean 93.82, std 6.28, range [48.69, 98.62]

Organism: Noccaea caerulescens (NCBI:txid107243)

Secondary structure (DSSP, 8-state):
-PPPBPGGGGTT-TT--EEE-TTS-B-GGGGSTT----TT--EEE-TTS---S--GGGGG-TT--EEE-TTS---SPPPGGGGG-TT--EE-